Protein AF-A0A0B1SWP4-F1 (afdb_monomer)

Radius of gyration: 23.7 Å; Cα contacts (8 Å, |Δi|>4): 8; chains: 1; bounding box: 52×32×53 Å

Secondary structure (DSSP, 8-state):
-HHHHHHHHHHHHHHHHHHHHHHHHHH-HHHHHHHHHHHHHHHHHHHHHHHHHH------THHHHHHHHHHHTT--

Solvent-accessible surface area (backbone atoms only — not comparable to full-atom values): 4468 Å² total; per-residue (Å²): 116,67,66,59,57,52,49,52,55,51,49,49,68,53,50,51,58,52,56,50,52,55,43,36,73,78,64,35,70,69,54,44,52,52,51,54,52,49,53,49,51,52,51,51,51,52,47,60,62,44,43,76,71,69,64,73,69,76,69,69,71,67,65,57,59,59,51,55,57,54,55,60,59,72,78,104

Sequence (76 aa):
MHGINALLASCSRVLGPVAVTDMFW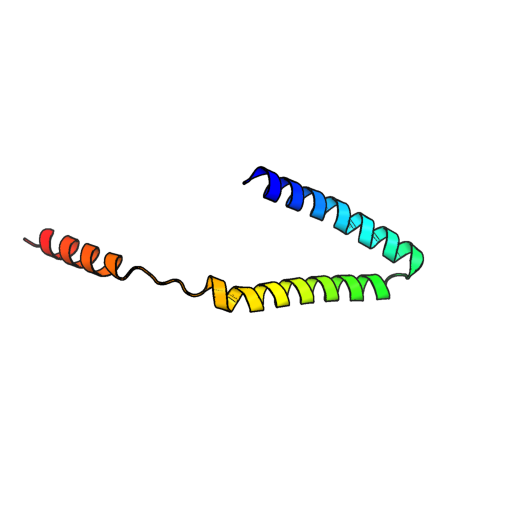YFGPQVVWLFQLATWAILLGALAKFYKRLVPLKMPQVLEEVQDEKVKKVDQ

Foldseek 3Di:
DVVVVVVVVVVCVVCVVVVLVVCCVPPNDPVSVVVVVVVVVVVVVVCVVCVVVVPPPPPPPVVVVVVVVVVVVVVD

Organism: Oesophagostomum dentatum (NCBI:txid61180)

Structure (mmCIF, N/CA/C/O backbone):
data_AF-A0A0B1SWP4-F1
#
_entry.id   AF-A0A0B1SWP4-F1
#
loop_
_atom_site.group_PDB
_atom_site.id
_atom_site.type_symbol
_atom_site.label_atom_id
_atom_site.label_alt_id
_atom_site.label_comp_id
_atom_site.label_asym_id
_atom_site.label_entity_id
_atom_site.label_seq_id
_atom_site.pdbx_PDB_ins_code
_atom_site.Cartn_x
_atom_site.Cartn_y
_atom_site.Cartn_z
_atom_site.occupancy
_atom_site.B_iso_or_equiv
_atom_site.auth_seq_id
_atom_site.auth_comp_id
_atom_site.auth_asym_id
_atom_site.auth_atom_id
_atom_site.pdbx_PDB_model_num
ATOM 1 N N . MET A 1 1 ? 1.400 5.359 23.163 1.00 57.03 1 MET A N 1
ATOM 2 C CA . MET A 1 1 ? 0.600 5.051 21.953 1.00 57.03 1 MET A CA 1
ATOM 3 C C . MET A 1 1 ? 0.911 5.989 20.776 1.00 57.03 1 MET A C 1
ATOM 5 O O . MET A 1 1 ? 1.096 5.488 19.679 1.00 57.03 1 MET A O 1
ATOM 9 N N . HIS A 1 2 ? 1.047 7.311 20.970 1.00 70.12 2 HIS A N 1
ATOM 10 C CA . HIS A 1 2 ? 1.342 8.266 19.877 1.00 70.12 2 HIS A CA 1
ATOM 11 C C . HIS A 1 2 ? 2.657 8.024 19.112 1.00 70.12 2 HIS A C 1
ATOM 13 O O . HIS A 1 2 ? 2.700 8.238 17.904 1.00 70.12 2 HIS A O 1
ATOM 19 N N . GLY A 1 3 ? 3.706 7.534 19.785 1.00 82.81 3 GLY A N 1
ATOM 20 C CA . GLY A 1 3 ? 5.007 7.287 19.151 1.00 82.81 3 GLY A CA 1
ATOM 21 C C . GLY A 1 3 ? 4.955 6.261 18.018 1.00 82.81 3 GLY A C 1
ATOM 22 O O . GLY A 1 3 ? 5.530 6.499 16.966 1.00 82.81 3 GLY A O 1
ATOM 23 N N . ILE A 1 4 ? 4.204 5.167 18.184 1.00 85.25 4 ILE A N 1
ATOM 24 C CA . ILE A 1 4 ? 4.080 4.115 17.158 1.00 85.25 4 ILE A CA 1
ATOM 25 C C . ILE A 1 4 ? 3.329 4.642 15.934 1.00 85.25 4 ILE A C 1
ATOM 27 O O . ILE A 1 4 ? 3.764 4.418 14.809 1.00 85.25 4 ILE A O 1
ATOM 31 N N . ASN A 1 5 ? 2.252 5.403 16.142 1.00 83.25 5 ASN A N 1
ATOM 32 C CA . ASN A 1 5 ? 1.502 6.011 15.042 1.00 83.25 5 ASN A CA 1
ATOM 33 C C . ASN A 1 5 ? 2.357 7.026 14.269 1.00 83.25 5 ASN A C 1
ATOM 35 O O . ASN A 1 5 ? 2.313 7.052 13.041 1.00 83.25 5 ASN A O 1
ATOM 39 N N . ALA A 1 6 ? 3.163 7.828 14.972 1.00 84.38 6 ALA A N 1
ATOM 40 C CA . ALA A 1 6 ? 4.090 8.768 14.345 1.00 84.38 6 ALA A CA 1
ATOM 41 C C . ALA A 1 6 ? 5.201 8.046 13.563 1.00 84.38 6 ALA A C 1
ATOM 43 O O . ALA A 1 6 ? 5.526 8.444 12.448 1.00 84.38 6 ALA A O 1
ATOM 44 N N . LEU A 1 7 ? 5.739 6.954 14.109 1.00 87.12 7 LEU A N 1
ATOM 45 C CA . LEU A 1 7 ? 6.793 6.161 13.475 1.00 87.12 7 LEU A CA 1
ATOM 46 C C . LEU A 1 7 ? 6.270 5.447 12.219 1.00 87.12 7 LEU A C 1
ATOM 48 O O . LEU A 1 7 ? 6.901 5.536 11.169 1.00 87.12 7 LEU A O 1
ATOM 52 N N . LEU A 1 8 ? 5.070 4.854 12.277 1.00 85.56 8 LEU A N 1
ATOM 53 C CA . LEU A 1 8 ? 4.399 4.289 11.100 1.00 85.56 8 LEU A CA 1
ATOM 54 C C . LEU A 1 8 ? 4.137 5.350 10.024 1.00 85.56 8 LEU A C 1
ATOM 56 O O . LEU A 1 8 ? 4.360 5.098 8.839 1.00 85.56 8 LEU A O 1
ATOM 60 N N . ALA A 1 9 ? 3.681 6.540 10.422 1.00 84.31 9 ALA A N 1
ATOM 61 C CA . ALA A 1 9 ? 3.414 7.629 9.489 1.00 84.31 9 ALA A CA 1
ATOM 62 C C . ALA A 1 9 ? 4.694 8.123 8.796 1.00 84.31 9 ALA A C 1
ATOM 64 O O . ALA A 1 9 ? 4.673 8.433 7.604 1.00 84.31 9 ALA A O 1
ATOM 65 N N . SER A 1 10 ? 5.811 8.187 9.520 1.00 84.88 10 SER A N 1
ATOM 66 C CA . SER A 1 10 ? 7.115 8.540 8.954 1.00 84.88 10 SER A CA 1
ATOM 67 C C . SER A 1 10 ? 7.661 7.434 8.051 1.00 84.88 10 SER A C 1
ATOM 69 O O . SER A 1 10 ? 8.090 7.726 6.939 1.00 84.88 10 SER A O 1
ATOM 71 N N . CYS A 1 11 ? 7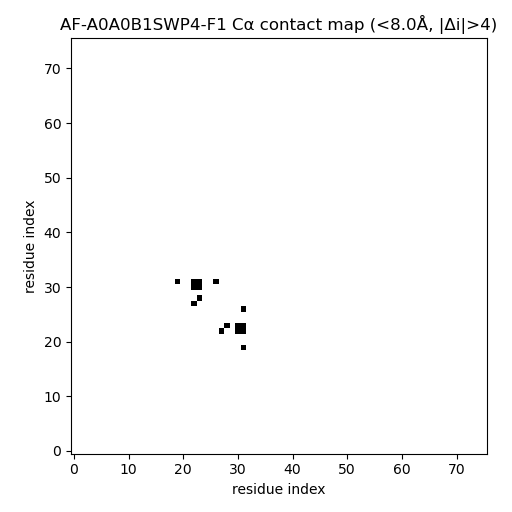.563 6.164 8.458 1.00 85.00 11 CYS A N 1
ATOM 72 C CA . CYS A 1 11 ? 7.971 5.026 7.630 1.00 85.00 11 CYS A CA 1
ATOM 73 C C . CYS A 1 11 ? 7.191 4.953 6.314 1.00 85.00 11 CYS A C 1
ATOM 75 O O . CYS A 1 11 ? 7.795 4.724 5.272 1.00 85.00 11 CYS A O 1
ATOM 77 N N . SER A 1 12 ? 5.879 5.202 6.333 1.00 86.75 12 SER A N 1
ATOM 78 C CA . SER A 1 12 ? 5.049 5.194 5.121 1.00 86.75 12 SER A CA 1
ATOM 79 C C . SER A 1 12 ? 5.507 6.236 4.089 1.00 86.75 12 SER A C 1
ATOM 81 O O . SER A 1 12 ? 5.586 5.943 2.896 1.00 86.75 12 SER A O 1
ATOM 83 N N . ARG A 1 13 ? 5.917 7.429 4.545 1.00 85.56 13 ARG A N 1
ATOM 84 C CA . ARG A 1 13 ? 6.430 8.490 3.659 1.00 85.56 13 ARG A CA 1
ATOM 85 C C . ARG A 1 13 ? 7.787 8.177 3.035 1.00 85.56 13 ARG A C 1
ATOM 87 O O . ARG A 1 13 ? 8.094 8.748 1.998 1.00 85.56 13 ARG A O 1
ATOM 94 N N . VAL A 1 14 ? 8.582 7.304 3.651 1.00 88.56 14 VAL A N 1
ATOM 95 C CA . VAL A 1 14 ? 9.887 6.883 3.118 1.00 88.56 14 VAL A CA 1
ATOM 96 C C . VAL A 1 14 ? 9.737 5.647 2.232 1.00 88.56 14 VAL A C 1
ATOM 98 O O . VAL A 1 14 ? 10.276 5.611 1.132 1.00 88.56 14 VAL A O 1
ATOM 101 N N . LEU A 1 15 ? 8.955 4.656 2.668 1.00 86.69 15 LEU A N 1
ATOM 102 C CA . LEU A 1 15 ? 8.738 3.415 1.922 1.00 86.69 15 LEU A CA 1
ATOM 103 C C . LEU A 1 15 ? 7.969 3.633 0.620 1.00 86.69 15 LEU A C 1
ATOM 105 O O . LEU A 1 15 ? 8.284 2.980 -0.366 1.00 86.69 15 LEU A O 1
ATOM 109 N N . GLY A 1 16 ? 7.000 4.553 0.594 1.00 84.81 16 GLY A N 1
ATOM 110 C CA . GLY A 1 16 ? 6.234 4.877 -0.611 1.00 84.81 16 GLY A CA 1
ATOM 111 C C . GLY A 1 16 ? 7.118 5.241 -1.812 1.00 84.81 16 GLY A C 1
ATOM 112 O O . GLY A 1 16 ? 7.101 4.518 -2.807 1.00 84.81 16 GLY A O 1
ATOM 113 N N . PRO A 1 17 ? 7.919 6.320 -1.745 1.00 86.00 17 PRO A N 1
ATOM 114 C CA . PRO A 1 17 ? 8.767 6.724 -2.860 1.00 86.00 17 PRO A CA 1
ATOM 115 C C . PRO A 1 17 ? 9.854 5.697 -3.186 1.00 86.00 17 PRO A C 1
ATOM 117 O O . PRO A 1 17 ? 10.131 5.509 -4.366 1.00 86.00 17 PRO A O 1
ATOM 120 N N . VAL A 1 18 ? 10.424 4.998 -2.195 1.00 87.19 18 VAL A N 1
ATOM 121 C CA . VAL A 1 18 ? 11.432 3.943 -2.429 1.00 87.19 18 VAL A CA 1
ATOM 122 C C . VAL A 1 18 ? 10.834 2.765 -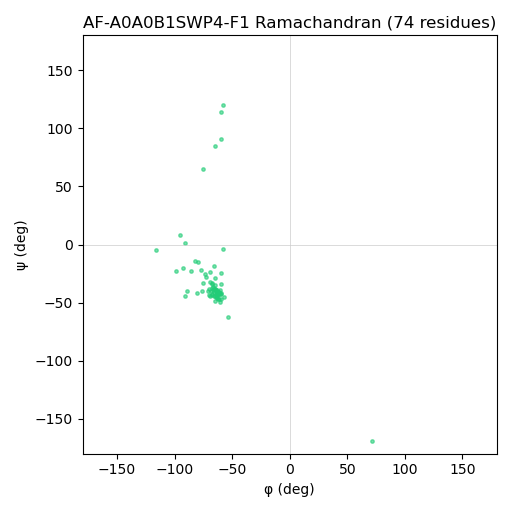3.201 1.00 87.19 18 VAL A C 1
ATOM 124 O O . VAL A 1 18 ? 11.387 2.356 -4.216 1.00 87.19 18 VAL A O 1
ATOM 127 N N . ALA A 1 19 ? 9.671 2.262 -2.780 1.00 84.44 19 ALA A N 1
ATOM 128 C CA . ALA A 1 19 ? 8.991 1.168 -3.470 1.00 84.44 19 ALA A CA 1
ATOM 129 C C . ALA A 1 19 ? 8.568 1.565 -4.893 1.00 84.44 19 ALA A C 1
ATOM 131 O O . ALA A 1 19 ? 8.706 0.781 -5.827 1.00 84.44 19 ALA A O 1
ATOM 132 N N . VAL A 1 20 ? 8.092 2.801 -5.077 1.00 82.75 20 VAL A N 1
ATOM 133 C CA . VAL A 1 20 ? 7.685 3.309 -6.395 1.00 82.75 20 VAL A CA 1
ATOM 134 C C . VAL A 1 20 ? 8.883 3.496 -7.329 1.00 82.75 20 VAL A C 1
ATOM 136 O O . VAL A 1 20 ? 8.778 3.170 -8.509 1.00 82.75 20 VAL A O 1
ATOM 139 N N . THR A 1 21 ? 10.018 3.991 -6.831 1.00 84.06 21 THR A N 1
ATOM 140 C CA . THR A 1 21 ? 11.221 4.201 -7.658 1.00 84.06 21 THR A CA 1
ATOM 141 C C . THR A 1 21 ? 11.887 2.893 -8.071 1.00 84.06 21 THR A C 1
ATOM 143 O O . THR A 1 21 ? 12.260 2.767 -9.236 1.00 84.06 21 THR A O 1
ATOM 146 N N . ASP A 1 22 ? 11.969 1.905 -7.178 1.00 82.94 22 ASP A N 1
ATOM 147 C CA . ASP A 1 22 ? 12.499 0.570 -7.494 1.00 82.94 22 ASP A CA 1
ATOM 148 C C . ASP A 1 22 ? 11.640 -0.140 -8.558 1.00 82.94 22 ASP A C 1
ATOM 150 O O . ASP A 1 22 ? 12.129 -0.609 -9.589 1.00 82.94 22 ASP A O 1
ATOM 154 N N . MET A 1 23 ? 10.318 -0.105 -8.379 1.00 78.75 23 MET A N 1
ATOM 155 C CA . MET A 1 23 ? 9.363 -0.721 -9.300 1.00 78.75 23 MET A CA 1
ATOM 156 C C . MET A 1 23 ? 9.328 -0.026 -10.670 1.00 78.75 23 MET A C 1
ATOM 158 O O . MET A 1 23 ? 9.169 -0.691 -11.696 1.00 78.75 23 MET A O 1
ATOM 162 N N . PHE A 1 24 ? 9.522 1.298 -10.705 1.00 79.44 24 PHE A N 1
ATOM 163 C CA . PHE A 1 24 ? 9.630 2.059 -11.950 1.00 79.44 24 PHE A CA 1
ATOM 164 C C . PHE A 1 24 ? 10.874 1.670 -12.755 1.00 79.44 24 PHE A C 1
ATOM 166 O O . PHE A 1 24 ? 10.795 1.577 -13.979 1.00 79.44 24 PHE A O 1
ATOM 173 N N . TRP A 1 25 ? 12.002 1.415 -12.082 1.00 77.19 25 TRP A N 1
ATOM 174 C CA . TRP A 1 25 ? 13.261 1.066 -12.740 1.00 77.19 25 TRP A CA 1
ATOM 175 C C . TRP A 1 25 ? 13.201 -0.304 -13.427 1.00 77.19 25 TRP A C 1
ATOM 177 O O . TRP A 1 25 ? 13.727 -0.460 -14.525 1.00 77.19 25 TRP A O 1
ATOM 187 N N . TYR A 1 26 ? 12.522 -1.280 -12.815 1.00 75.81 26 TYR A N 1
ATOM 188 C CA . TYR A 1 26 ? 12.489 -2.652 -13.329 1.00 75.81 26 TYR A CA 1
ATOM 189 C C . TYR A 1 26 ? 11.346 -2.926 -14.321 1.00 75.81 26 TYR A C 1
ATOM 191 O O . TYR A 1 26 ? 11.543 -3.621 -15.314 1.00 75.81 26 TYR A O 1
ATOM 199 N N . PHE A 1 27 ? 10.143 -2.398 -14.070 1.00 75.69 27 PHE A N 1
ATOM 200 C CA . PHE A 1 27 ? 8.932 -2.771 -14.819 1.00 75.69 27 PHE A CA 1
ATOM 201 C C . PHE A 1 27 ? 8.300 -1.625 -15.624 1.00 75.69 27 PHE A C 1
ATOM 203 O O . PHE A 1 27 ? 7.329 -1.841 -16.356 1.00 75.69 27 PHE A O 1
ATOM 210 N N . GLY A 1 28 ? 8.828 -0.405 -15.505 1.00 79.94 28 GLY A N 1
ATOM 211 C CA . GLY A 1 28 ? 8.280 0.770 -16.173 1.00 79.94 28 GLY A CA 1
ATOM 212 C C . GLY A 1 28 ? 6.942 1.266 -15.587 1.00 79.94 28 GLY A C 1
ATOM 213 O O . GLY A 1 28 ? 6.504 0.840 -14.514 1.00 79.94 28 GLY A O 1
ATOM 214 N N . PRO A 1 29 ? 6.262 2.204 -16.273 1.00 79.88 29 PRO A N 1
ATOM 215 C CA . PRO A 1 29 ? 5.167 2.993 -15.695 1.00 79.88 29 PRO A CA 1
ATOM 216 C C . PRO A 1 29 ? 3.851 2.231 -15.476 1.00 79.88 29 PRO A C 1
ATOM 218 O O . PRO A 1 29 ? 3.083 2.589 -14.581 1.00 79.88 29 PRO A O 1
ATOM 221 N N . GLN A 1 30 ? 3.561 1.189 -16.264 1.00 81.25 30 GLN A N 1
ATOM 222 C CA . GLN A 1 30 ? 2.284 0.462 -16.169 1.00 81.25 30 GLN A CA 1
ATOM 223 C C . GLN A 1 30 ? 2.132 -0.283 -14.837 1.00 81.25 30 GLN A C 1
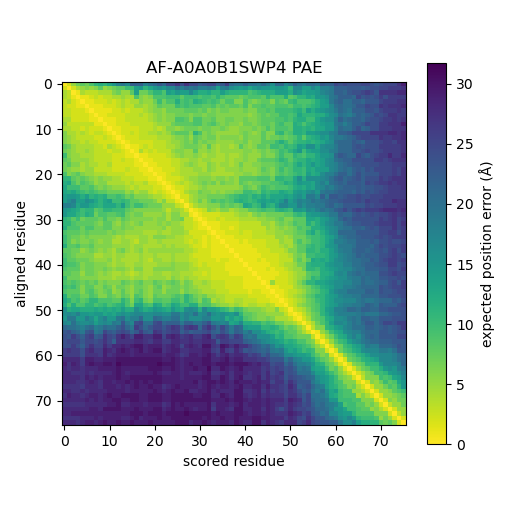ATOM 225 O O . GLN A 1 30 ? 1.051 -0.314 -14.248 1.00 81.25 30 GLN A O 1
ATOM 230 N N . VAL A 1 31 ? 3.224 -0.859 -14.342 1.00 80.62 31 VAL A N 1
ATOM 231 C CA . VAL A 1 31 ? 3.227 -1.685 -13.131 1.00 80.62 31 VAL A CA 1
ATOM 232 C C . VAL A 1 31 ? 3.127 -0.822 -11.867 1.00 80.62 31 VAL A C 1
ATOM 234 O O . VAL A 1 31 ? 2.414 -1.183 -10.930 1.00 80.62 31 VAL A O 1
ATOM 237 N N . VAL A 1 32 ? 3.708 0.381 -11.884 1.00 83.38 32 VAL A N 1
ATOM 238 C CA . VAL A 1 32 ? 3.533 1.388 -10.821 1.00 83.38 32 VAL A CA 1
ATOM 239 C C . VAL A 1 32 ? 2.066 1.806 -10.680 1.00 83.38 32 VAL A C 1
ATOM 241 O O . VAL A 1 32 ? 1.551 1.915 -9.567 1.00 83.38 32 VAL A O 1
ATOM 244 N N . TRP A 1 33 ? 1.364 1.991 -11.799 1.00 83.31 33 TRP A N 1
ATOM 245 C CA . TRP A 1 33 ? -0.060 2.337 -11.792 1.00 83.31 33 TRP A CA 1
ATOM 246 C C . TRP A 1 33 ? -0.929 1.244 -11.167 1.00 83.31 33 TRP A C 1
ATOM 248 O O . TRP A 1 33 ? -1.803 1.539 -10.351 1.00 83.31 33 TRP A O 1
ATOM 258 N N . LEU A 1 34 ? -0.663 -0.022 -11.496 1.00 86.44 34 LEU A N 1
ATOM 259 C CA . LEU A 1 34 ? -1.349 -1.156 -10.875 1.00 86.44 34 LEU A CA 1
ATOM 260 C C . LEU A 1 34 ? -1.075 -1.236 -9.371 1.00 86.44 34 LEU A C 1
ATOM 262 O O . LEU A 1 34 ? -2.004 -1.457 -8.596 1.00 86.44 34 LEU A O 1
ATOM 266 N N . PHE A 1 35 ? 0.165 -1.002 -8.942 1.00 85.94 35 PHE A N 1
ATOM 267 C CA . PHE A 1 35 ? 0.530 -0.978 -7.525 1.00 85.94 35 PHE A CA 1
ATOM 268 C C . PHE A 1 35 ? -0.183 0.141 -6.754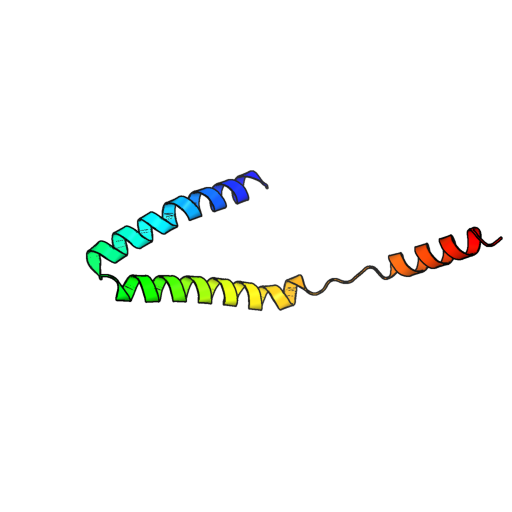 1.00 85.94 35 PHE A C 1
ATOM 270 O O . PHE A 1 35 ? -0.697 -0.074 -5.650 1.00 85.94 35 PHE A O 1
ATOM 277 N N . GLN A 1 36 ? -0.277 1.325 -7.358 1.00 86.81 36 GLN A N 1
ATOM 278 C CA . GLN A 1 36 ? -0.987 2.459 -6.779 1.00 86.81 36 GLN A CA 1
ATOM 279 C C . GLN A 1 36 ? -2.483 2.158 -6.613 1.00 86.81 36 GLN A C 1
ATOM 281 O O . GLN A 1 36 ? -3.049 2.389 -5.540 1.00 86.81 36 GLN A O 1
ATOM 286 N N . LEU A 1 37 ? -3.117 1.594 -7.646 1.00 89.50 37 LEU A N 1
ATOM 287 C CA . LEU A 1 37 ? -4.524 1.191 -7.603 1.00 89.50 37 LEU A CA 1
ATOM 288 C C . LEU A 1 37 ? -4.770 0.074 -6.583 1.00 89.50 37 LEU A C 1
ATOM 290 O O . LEU A 1 37 ? -5.749 0.131 -5.839 1.00 89.50 37 LEU A O 1
ATOM 294 N N . ALA A 1 38 ? -3.867 -0.903 -6.490 1.00 90.31 38 ALA A N 1
ATOM 295 C CA . ALA A 1 38 ? -3.947 -1.975 -5.503 1.00 90.31 38 ALA A CA 1
ATOM 296 C C . ALA A 1 38 ? -3.868 -1.432 -4.069 1.00 90.31 38 ALA A C 1
ATOM 298 O O . A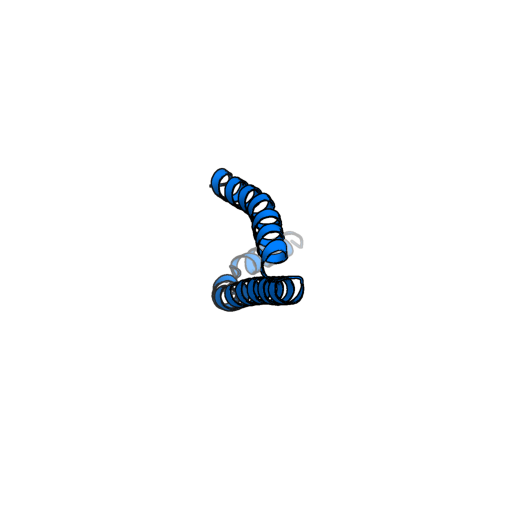LA A 1 38 ? -4.673 -1.810 -3.219 1.00 90.31 38 ALA A O 1
ATOM 299 N N . THR A 1 39 ? -2.956 -0.493 -3.806 1.00 89.69 39 THR A N 1
ATOM 300 C CA . THR A 1 39 ? -2.817 0.146 -2.488 1.00 89.69 39 THR A CA 1
ATOM 301 C C . THR A 1 39 ? -4.098 0.882 -2.090 1.00 89.69 39 THR A C 1
ATOM 303 O O . THR A 1 39 ? -4.574 0.750 -0.961 1.00 89.69 39 THR A O 1
ATOM 306 N N . TRP A 1 40 ? -4.710 1.601 -3.033 1.00 91.38 40 TRP A N 1
ATOM 307 C CA . TRP A 1 40 ? -6.005 2.254 -2.837 1.00 91.38 40 TRP A CA 1
ATOM 308 C C . TRP A 1 40 ? -7.139 1.263 -2.573 1.00 91.38 40 TRP A C 1
ATOM 310 O O . TRP A 1 40 ? -7.938 1.471 -1.660 1.00 91.38 40 TRP A O 1
ATOM 320 N N . ALA A 1 41 ? -7.195 0.167 -3.328 1.00 92.25 41 ALA A N 1
ATOM 321 C CA . ALA A 1 41 ? -8.194 -0.878 -3.138 1.00 92.25 41 ALA A CA 1
ATOM 322 C C . ALA A 1 41 ? -8.073 -1.540 -1.756 1.00 92.25 41 ALA A C 1
ATOM 324 O O . ALA A 1 41 ? -9.085 -1.764 -1.093 1.00 92.25 41 ALA A O 1
ATOM 325 N N . ILE A 1 42 ? -6.849 -1.791 -1.281 1.00 91.31 42 ILE A N 1
ATOM 326 C CA . ILE A 1 42 ? -6.595 -2.328 0.063 1.00 91.31 42 ILE A CA 1
ATOM 327 C C . ILE A 1 42 ? -7.057 -1.335 1.133 1.00 91.31 42 ILE A C 1
ATOM 329 O O . ILE A 1 42 ? -7.735 -1.735 2.081 1.00 91.31 42 ILE A O 1
ATOM 333 N N . LEU A 1 43 ? -6.736 -0.047 0.976 1.00 89.38 43 LEU A N 1
ATOM 334 C CA . LEU A 1 43 ? -7.156 0.999 1.908 1.00 89.38 43 LEU A CA 1
ATOM 335 C C . LEU A 1 43 ? -8.685 1.093 1.991 1.00 89.38 43 LEU A C 1
ATOM 337 O O . LEU A 1 43 ? -9.242 1.067 3.088 1.00 89.38 43 LEU A O 1
ATOM 341 N N . LEU A 1 44 ? -9.365 1.157 0.844 1.00 89.31 44 LEU A N 1
ATOM 342 C CA . LEU A 1 44 ? -10.826 1.199 0.771 1.00 89.31 44 LEU A CA 1
ATOM 343 C C . LEU A 1 44 ? -11.462 -0.084 1.312 1.00 89.31 44 LEU A C 1
ATOM 345 O O . LEU A 1 44 ? -12.462 -0.012 2.020 1.00 89.31 44 LEU A O 1
ATOM 349 N N . GLY A 1 45 ? -10.874 -1.250 1.041 1.00 90.25 45 GLY A N 1
ATOM 350 C CA . GLY A 1 45 ? -11.343 -2.532 1.563 1.00 90.25 45 GLY A CA 1
ATOM 351 C C . GLY A 1 45 ? -11.226 -2.621 3.085 1.00 90.25 45 GLY A C 1
ATOM 352 O O . GLY A 1 45 ? -12.174 -3.026 3.763 1.00 90.25 45 GLY A O 1
ATOM 353 N N . ALA A 1 46 ? -10.093 -2.186 3.642 1.00 86.25 46 ALA A N 1
ATOM 354 C CA . ALA A 1 46 ? -9.908 -2.078 5.084 1.00 86.25 46 ALA A CA 1
ATOM 355 C C . ALA A 1 46 ? -10.920 -1.094 5.682 1.00 86.25 46 ALA A C 1
ATOM 357 O O . ALA A 1 46 ? -11.612 -1.437 6.642 1.00 86.25 46 ALA A O 1
ATOM 358 N N . LEU A 1 47 ? -11.076 0.084 5.073 1.00 84.88 47 LEU A N 1
ATOM 359 C CA . LEU A 1 47 ? -12.028 1.093 5.518 1.00 84.88 47 LEU A CA 1
ATOM 360 C C . LEU A 1 47 ? -13.464 0.558 5.498 1.00 84.88 47 LEU A C 1
ATOM 362 O O . LEU A 1 47 ? -14.147 0.672 6.505 1.00 84.88 47 LEU A O 1
ATOM 366 N N . ALA A 1 48 ? -13.906 -0.096 4.423 1.00 84.75 48 ALA A N 1
ATOM 367 C CA . ALA A 1 48 ? -15.245 -0.676 4.310 1.00 84.75 48 ALA A CA 1
ATOM 368 C C . ALA A 1 48 ? -15.498 -1.784 5.348 1.00 84.75 48 ALA A C 1
ATOM 370 O O . ALA A 1 48 ? -16.567 -1.841 5.961 1.00 84.7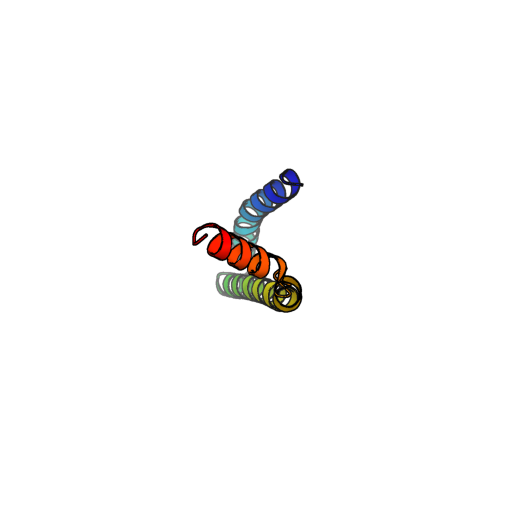5 48 ALA A O 1
ATOM 371 N N . LYS A 1 49 ? -14.503 -2.644 5.605 1.00 82.50 49 LYS A N 1
ATOM 372 C CA . LYS A 1 49 ? -14.593 -3.693 6.632 1.00 82.50 49 LYS A CA 1
ATOM 373 C C . LYS A 1 49 ? -14.693 -3.100 8.037 1.00 82.50 49 LYS A C 1
ATOM 375 O O . LYS A 1 49 ? -15.505 -3.555 8.843 1.00 82.50 49 LYS A O 1
ATOM 380 N N . PHE A 1 50 ? -13.883 -2.087 8.334 1.00 76.00 50 PHE A N 1
ATOM 381 C CA . PHE A 1 50 ? -13.905 -1.408 9.626 1.00 76.00 50 PHE A CA 1
ATOM 382 C C . PHE A 1 50 ? -15.074 -0.432 9.768 1.00 76.00 50 PHE A C 1
ATOM 384 O O . PHE A 1 50 ? -15.492 -0.191 10.893 1.00 76.00 50 PHE A O 1
ATOM 391 N N . TYR A 1 51 ? -15.670 0.054 8.678 1.00 69.19 51 TYR A N 1
ATOM 392 C CA . TYR A 1 51 ? -16.829 0.949 8.696 1.00 69.19 51 TYR A CA 1
ATOM 393 C C . TYR A 1 51 ? -18.005 0.318 9.447 1.00 69.19 51 TYR A C 1
ATOM 395 O O . TYR A 1 51 ? -18.546 0.920 10.370 1.00 69.19 51 TYR A O 1
ATOM 403 N N . LYS A 1 52 ? -18.313 -0.961 9.188 1.00 62.91 52 LYS A N 1
ATOM 404 C CA . LYS A 1 52 ? -19.333 -1.694 9.963 1.00 62.91 52 LYS A CA 1
ATOM 405 C C . LYS A 1 52 ? -19.027 -1.797 11.463 1.00 62.91 52 LYS A C 1
ATOM 407 O O . LYS A 1 52 ? -19.948 -1.977 12.252 1.00 62.91 52 LYS A O 1
ATOM 412 N N . ARG A 1 53 ? -17.755 -1.702 11.865 1.00 63.22 53 ARG A N 1
ATOM 413 C CA . ARG A 1 53 ? -17.309 -1.826 13.263 1.00 63.22 53 ARG A CA 1
ATOM 414 C C . ARG A 1 53 ? -17.071 -0.476 13.954 1.00 63.22 53 ARG A C 1
ATOM 416 O O . ARG A 1 53 ? -17.123 -0.430 15.175 1.00 63.22 53 ARG A O 1
ATOM 423 N N . LEU A 1 54 ? -16.821 0.594 13.199 1.00 58.50 54 LEU A N 1
ATOM 424 C CA . LEU A 1 54 ? -16.581 1.963 13.682 1.00 58.50 54 LEU A CA 1
ATOM 425 C C . LEU A 1 54 ? -17.865 2.810 13.745 1.00 58.50 54 LEU A C 1
ATOM 427 O O . LEU A 1 54 ? -17.904 3.785 14.486 1.00 58.50 54 LEU A O 1
ATOM 431 N N . VAL A 1 55 ? -18.919 2.421 13.015 1.00 55.19 55 VAL A N 1
ATOM 432 C CA . VAL A 1 55 ? -20.224 3.111 12.976 1.00 55.19 55 VAL A CA 1
ATOM 433 C C . VAL A 1 55 ? -21.280 2.636 14.002 1.00 55.19 55 VAL A C 1
ATOM 435 O O . VAL A 1 55 ? -22.346 3.244 14.042 1.00 55.19 55 VAL A O 1
ATOM 438 N N . PRO A 1 56 ? -21.076 1.667 14.927 1.00 55.66 56 PRO A N 1
ATOM 439 C CA . PRO A 1 56 ? -21.932 1.597 16.104 1.00 55.66 56 PRO A CA 1
ATOM 440 C C . PRO A 1 56 ? -21.515 2.711 17.077 1.00 55.66 56 PRO A C 1
ATOM 442 O O . PRO A 1 56 ? -21.050 2.454 18.186 1.00 55.66 56 PRO A O 1
ATOM 445 N N . LEU A 1 57 ? -21.697 3.971 16.666 1.00 54.78 57 LEU A N 1
ATOM 446 C CA . LEU A 1 57 ? -21.907 5.064 17.600 1.00 54.78 57 LEU A CA 1
ATOM 447 C C . LEU A 1 57 ? -23.242 4.773 18.291 1.00 54.78 57 LEU A C 1
ATOM 449 O O . LEU A 1 57 ? -24.293 5.262 17.888 1.00 54.78 57 LEU A O 1
ATOM 453 N N . LYS A 1 58 ? -23.210 3.950 19.345 1.00 57.94 58 LYS A N 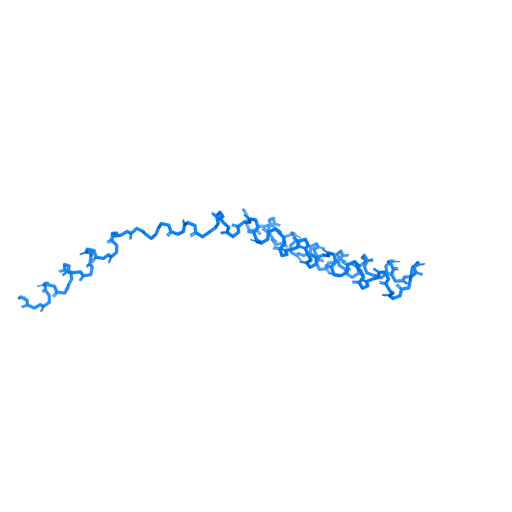1
ATOM 454 C CA . LYS A 1 58 ? -24.189 4.085 20.421 1.00 57.94 58 LYS A CA 1
ATOM 455 C C . LYS A 1 58 ? -23.987 5.494 20.967 1.00 57.94 58 LYS A C 1
ATOM 457 O O . LYS A 1 58 ? -23.130 5.699 21.822 1.00 57.94 58 LYS A O 1
ATOM 462 N N . MET A 1 59 ? -24.718 6.466 20.426 1.00 54.16 59 MET A N 1
ATOM 463 C CA . MET A 1 59 ? -24.882 7.740 21.106 1.00 54.16 59 MET A CA 1
ATOM 464 C C . MET A 1 59 ? -25.500 7.397 22.464 1.00 54.16 59 MET A C 1
ATOM 466 O O . MET A 1 59 ? -26.545 6.738 22.489 1.00 54.16 59 MET A O 1
ATOM 470 N N . PRO A 1 60 ? -24.857 7.721 23.595 1.00 50.34 60 PRO A N 1
ATOM 471 C CA . PRO A 1 60 ? -25.543 7.622 24.865 1.00 50.34 60 PRO A CA 1
ATOM 472 C C . PRO A 1 60 ? -26.746 8.564 24.775 1.00 50.34 60 PRO A C 1
ATOM 474 O O . PRO A 1 60 ? -26.582 9.777 24.694 1.00 50.34 60 PRO A O 1
ATOM 477 N N . GLN A 1 61 ? -27.952 7.996 24.797 1.00 56.78 61 GLN A N 1
ATOM 478 C CA . GLN A 1 61 ? -29.234 8.717 24.869 1.00 56.78 61 GLN A CA 1
ATOM 479 C C . GLN A 1 61 ? -29.329 9.629 26.114 1.00 56.78 61 GLN A C 1
ATOM 481 O O . GLN A 1 61 ? -30.263 10.400 26.272 1.00 56.78 61 GLN A O 1
ATOM 486 N N . VAL A 1 62 ? -28.316 9.588 26.983 1.00 55.28 62 VAL A N 1
ATOM 487 C CA . VAL A 1 62 ? -28.163 10.401 28.193 1.00 55.28 62 VAL A CA 1
ATOM 488 C C . VAL A 1 62 ? -27.983 11.897 27.889 1.00 55.28 62 VAL A C 1
ATOM 490 O O . VAL A 1 62 ? -28.190 12.722 28.771 1.00 55.28 62 VAL A O 1
ATOM 493 N N . LEU A 1 63 ? -27.618 12.287 26.662 1.00 54.00 63 LEU A N 1
ATOM 494 C CA . LEU A 1 63 ? -27.491 13.711 26.312 1.00 54.00 63 LEU A CA 1
ATOM 495 C C . LEU A 1 63 ? -28.848 14.383 26.022 1.00 54.00 63 LEU A C 1
ATOM 497 O O . LEU A 1 63 ? -28.920 15.609 26.039 1.00 54.00 63 LEU A O 1
ATOM 501 N N . GLU A 1 64 ? -29.914 13.604 25.810 1.00 52.94 64 GLU A N 1
ATOM 502 C CA . GLU A 1 64 ? -31.266 14.128 25.571 1.00 52.94 64 GLU A CA 1
ATOM 503 C C . GLU A 1 64 ? -31.964 14.517 26.889 1.00 52.94 64 GLU A C 1
ATOM 505 O O . GLU A 1 64 ? -32.494 15.620 26.991 1.00 52.94 64 GLU A O 1
ATOM 510 N N . GLU A 1 65 ? -31.845 13.712 27.955 1.00 53.56 65 GLU A N 1
ATOM 511 C CA . GLU A 1 65 ? -32.454 14.053 29.258 1.00 53.56 65 GLU A CA 1
ATOM 512 C C . GLU A 1 65 ? -31.815 15.279 29.934 1.00 53.56 65 GLU A C 1
ATOM 514 O O . GLU A 1 65 ? -32.502 16.059 30.594 1.00 53.56 65 GLU A O 1
ATOM 519 N N . VAL A 1 66 ? -30.506 15.496 29.756 1.00 55.25 66 VAL A N 1
ATOM 520 C CA . VAL A 1 66 ? -29.813 16.635 30.388 1.00 55.25 66 VAL A CA 1
ATOM 521 C C . VAL A 1 66 ? -30.165 17.966 29.708 1.00 55.25 66 VAL A C 1
ATOM 523 O O . VAL A 1 66 ? -30.101 19.011 30.359 1.00 55.25 66 VAL A O 1
ATOM 526 N N . GLN A 1 67 ? -30.561 17.959 28.427 1.00 53.31 67 GLN A N 1
ATOM 527 C CA . GLN A 1 67 ? -31.039 19.170 27.749 1.00 53.31 67 GLN A CA 1
ATOM 528 C C . GLN A 1 67 ? -32.465 19.538 28.172 1.00 53.31 67 GLN A C 1
ATOM 530 O O . GLN A 1 67 ? -32.710 20.714 28.441 1.00 53.31 67 GLN A O 1
ATOM 535 N N . ASP A 1 68 ? -33.363 18.565 28.336 1.00 52.44 68 ASP A N 1
ATOM 536 C CA . ASP A 1 68 ? -34.743 18.824 28.772 1.00 52.44 68 ASP A CA 1
ATOM 537 C C . ASP A 1 68 ? -34.821 19.359 30.218 1.00 52.44 68 ASP A C 1
ATOM 539 O O . ASP A 1 68 ? -35.555 20.310 30.502 1.00 52.44 68 ASP A O 1
ATOM 543 N N . GLU A 1 69 ? -33.999 18.846 31.147 1.00 53.19 69 GLU A N 1
ATOM 544 C CA . GLU A 1 69 ? -33.979 19.363 32.528 1.00 53.19 69 GLU A CA 1
ATOM 545 C C . GLU A 1 69 ? -33.384 20.784 32.617 1.00 53.19 69 GLU A C 1
ATOM 547 O O . GLU A 1 69 ? -33.799 21.599 33.448 1.00 53.19 69 GLU A O 1
ATOM 552 N N . LYS A 1 70 ? -32.425 21.110 31.738 1.00 50.72 70 LYS A N 1
ATOM 553 C CA . LYS A 1 70 ? -31.814 22.446 31.642 1.00 50.72 70 LYS A CA 1
ATOM 554 C C . LYS A 1 70 ? -32.782 23.483 31.080 1.00 50.72 70 LYS A C 1
ATOM 556 O O . LYS A 1 70 ? -32.750 24.611 31.560 1.00 50.72 70 LYS A O 1
ATOM 561 N N . VAL A 1 71 ? -33.615 23.123 30.104 1.00 53.72 71 VAL A N 1
ATOM 562 C CA . VAL A 1 71 ? -34.629 24.029 29.537 1.00 53.72 71 VAL A CA 1
ATOM 563 C C . VAL A 1 71 ? -35.734 24.287 30.567 1.00 53.72 71 VAL A C 1
ATOM 565 O O . VAL A 1 71 ? -36.048 25.438 30.849 1.00 53.72 71 VAL A O 1
ATOM 568 N N . LYS A 1 72 ? -36.213 23.249 31.264 1.00 48.00 72 LYS A N 1
ATOM 569 C CA . LYS A 1 72 ? -37.286 23.387 32.265 1.00 48.00 72 LYS A CA 1
ATOM 570 C C 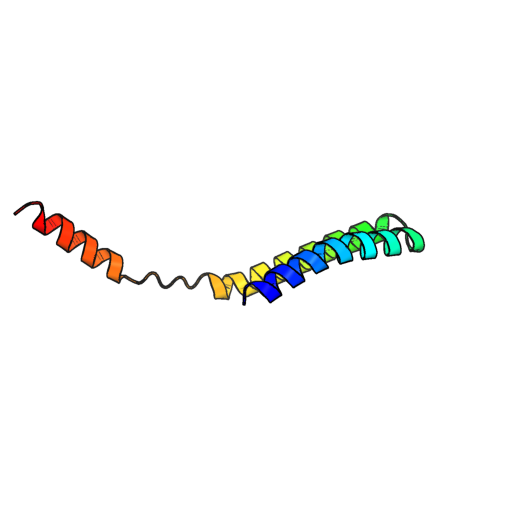. LYS A 1 72 ? -36.916 24.229 33.496 1.00 48.00 72 LYS A C 1
ATOM 572 O O . LYS A 1 72 ? -37.797 24.836 34.094 1.00 48.00 72 LYS A O 1
ATOM 577 N N . LYS A 1 73 ? -35.637 24.282 33.888 1.00 49.75 73 LYS A N 1
ATOM 578 C CA . LYS A 1 73 ? -35.165 25.123 35.010 1.00 49.75 73 LYS A CA 1
ATOM 579 C C . LYS A 1 73 ? -34.902 26.584 34.646 1.00 49.75 73 LYS A C 1
ATOM 581 O O . LYS A 1 73 ? -34.702 27.383 35.551 1.00 49.75 73 LYS A O 1
ATOM 586 N N . VAL A 1 74 ? -34.828 26.928 33.362 1.00 52.03 74 VAL A N 1
ATOM 587 C CA . VAL A 1 74 ? -34.635 28.322 32.925 1.00 52.03 74 VAL A CA 1
ATOM 588 C C . VAL A 1 74 ? -35.978 29.056 32.825 1.00 52.03 74 VAL A C 1
ATOM 590 O O . VAL A 1 74 ? -36.010 30.273 32.975 1.00 52.03 74 VAL A O 1
ATOM 593 N N . ASP A 1 75 ? -37.073 28.310 32.668 1.00 50.09 75 ASP A N 1
ATOM 594 C CA . ASP A 1 75 ? -38.438 28.839 32.570 1.00 50.09 75 ASP A CA 1
ATOM 595 C C . ASP A 1 75 ? -39.216 28.849 33.908 1.00 50.09 75 ASP A C 1
ATOM 597 O O . ASP A 1 75 ? -40.420 29.119 33.905 1.00 50.09 75 ASP A O 1
ATOM 601 N N . GLN A 1 76 ? -38.568 28.554 35.047 1.00 42.88 76 GLN A N 1
ATOM 602 C CA . GLN A 1 76 ? -39.199 28.530 36.378 1.00 42.88 76 GLN A CA 1
ATOM 603 C C . GLN A 1 76 ? -38.566 29.516 37.365 1.00 42.88 76 GLN A C 1
ATOM 605 O O . GLN A 1 76 ? -37.318 29.575 37.430 1.00 42.88 76 GLN A O 1
#

pLDDT: mean 73.78, std 15.03, range [42.88, 92.25]

Nearest PDB structures (foldseek):
  8hex-assembly1_I  TM=4.230E-01  e=9.977E+00  Human betaherpesvirus 5

Mean predicted aligned error: 14.01 Å